Protein AF-A0A2D5XMP4-F1 (afdb_monomer_lite)

pLDDT: mean 85.38, std 6.96, range [59.78, 94.44]

Foldseek 3Di:
DLVVLVVLLVVLVVLLVQLVPQVNLLSLVVSLVSLVVLLVQLVCLLPDPPHPPVRNVSSVVSNVSSVVSNVSSVVCVVVVSNPD

Secondary structure (DSSP, 8-state):
-HHHHHHHHHHHHHHHHHHHSTT-GGGHHHHHHHHHHHHHHHHHHHH-TTS-HHHHHHHHHHHHHHHHHHHHHHHHIIIIITT-

Sequence (84 aa):
MRTATIIFIVLSCTITIGGLFPCLGWINWIGIPCSSICAILGLIGTTSKDTPETDKGVHLAALILGVCLIGVGAIRCFLGGGVV

Radius of gyration: 13.42 Å; chains: 1; bounding box: 33×16×39 Å

Structure (mmCIF, N/CA/C/O backbone):
data_AF-A0A2D5XMP4-F1
#
_entry.id   AF-A0A2D5XMP4-F1
#
loop_
_atom_site.group_PDB
_atom_site.id
_atom_site.type_symbol
_atom_site.label_atom_id
_atom_site.label_alt_id
_atom_site.label_comp_id
_atom_site.label_asym_id
_atom_site.label_entity_id
_atom_site.label_seq_id
_atom_site.pdbx_PDB_ins_code
_atom_site.Cartn_x
_atom_site.Cartn_y
_atom_site.Cartn_z
_atom_site.occupancy
_atom_site.B_iso_or_equiv
_atom_site.auth_seq_id
_atom_site.auth_comp_id
_atom_site.auth_asym_id
_atom_site.auth_atom_id
_atom_site.pdbx_PDB_model_num
ATOM 1 N N . MET A 1 1 ? -8.924 8.669 15.767 1.00 73.56 1 MET A N 1
ATOM 2 C CA . MET A 1 1 ? -8.451 7.549 14.919 1.00 73.56 1 MET A CA 1
ATOM 3 C C . MET A 1 1 ? -9.117 7.561 13.547 1.00 73.56 1 MET A C 1
ATOM 5 O O . MET A 1 1 ? -8.400 7.687 12.565 1.00 73.56 1 MET A O 1
ATOM 9 N N . ARG A 1 2 ? -10.456 7.546 13.463 1.00 79.50 2 ARG A N 1
ATOM 10 C CA . ARG A 1 2 ? -11.212 7.551 12.196 1.00 79.50 2 ARG A CA 1
ATOM 11 C C . ARG A 1 2 ? -10.733 8.569 11.148 1.00 79.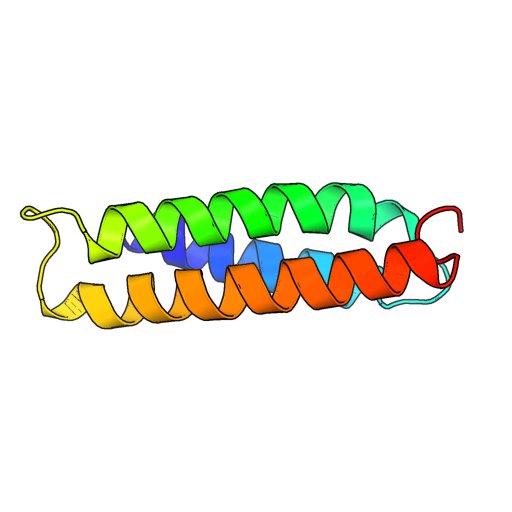50 2 ARG A C 1
ATOM 13 O O . ARG A 1 2 ? -10.438 8.183 10.023 1.00 79.50 2 ARG A O 1
ATOM 20 N N . THR A 1 3 ? -10.623 9.852 11.501 1.00 84.00 3 THR A N 1
ATOM 21 C CA . THR A 1 3 ? -10.214 10.907 10.551 1.00 84.00 3 THR A CA 1
ATOM 22 C C . THR A 1 3 ? -8.817 10.661 9.984 1.00 84.00 3 THR A C 1
ATOM 24 O O . THR A 1 3 ? -8.621 10.769 8.779 1.00 84.00 3 THR A O 1
ATOM 27 N N . ALA A 1 4 ? -7.864 10.253 10.829 1.00 83.44 4 ALA A N 1
ATOM 28 C CA . ALA A 1 4 ? -6.5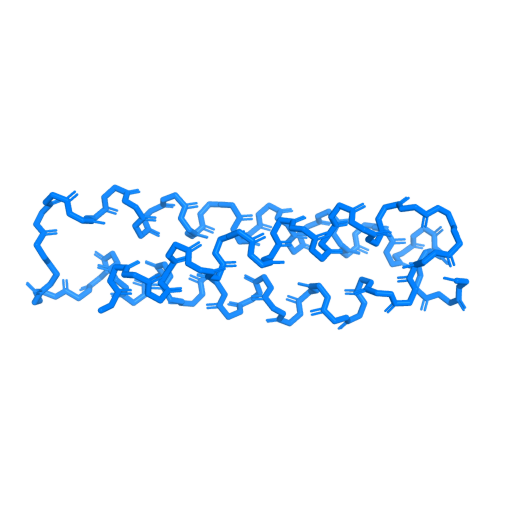14 9.908 10.393 1.00 83.44 4 ALA A CA 1
ATOM 29 C C . ALA A 1 4 ? -6.528 8.707 9.436 1.00 83.44 4 ALA A C 1
ATOM 31 O O . ALA A 1 4 ? -5.871 8.743 8.402 1.00 83.44 4 ALA A O 1
ATOM 32 N N . THR A 1 5 ? -7.330 7.679 9.725 1.00 85.50 5 THR A N 1
ATOM 33 C CA . THR A 1 5 ? -7.493 6.518 8.841 1.00 85.50 5 THR A CA 1
ATOM 34 C C . THR A 1 5 ? -8.041 6.914 7.472 1.00 85.50 5 THR A C 1
ATOM 36 O O . THR A 1 5 ? -7.494 6.482 6.465 1.00 85.50 5 THR A O 1
ATOM 39 N N . ILE A 1 6 ? -9.057 7.780 7.411 1.00 87.50 6 ILE A N 1
ATOM 40 C CA . ILE A 1 6 ? -9.610 8.269 6.136 1.00 87.50 6 ILE A CA 1
ATOM 41 C C . ILE A 1 6 ? -8.559 9.066 5.356 1.00 87.50 6 ILE A C 1
ATOM 43 O O . ILE A 1 6 ? -8.395 8.842 4.159 1.00 87.50 6 ILE A O 1
ATOM 47 N N . ILE A 1 7 ? -7.810 9.949 6.026 1.00 90.06 7 ILE A N 1
ATOM 48 C CA . ILE A 1 7 ? -6.722 10.708 5.393 1.00 90.06 7 ILE A CA 1
ATOM 49 C C . ILE A 1 7 ? -5.687 9.749 4.798 1.00 90.06 7 ILE A C 1
ATOM 51 O O . ILE A 1 7 ? -5.309 9.911 3.642 1.00 90.06 7 ILE A O 1
ATOM 55 N N . PHE A 1 8 ? -5.277 8.719 5.543 1.00 87.75 8 PHE A N 1
ATOM 56 C CA . PHE A 1 8 ? -4.318 7.730 5.053 1.00 87.75 8 PHE A CA 1
ATOM 57 C C . PHE A 1 8 ? -4.872 6.862 3.922 1.00 87.75 8 PHE A C 1
ATOM 59 O O . PHE A 1 8 ? -4.105 6.531 3.025 1.00 87.75 8 PHE A O 1
ATOM 66 N N . ILE A 1 9 ? -6.169 6.529 3.907 1.00 87.69 9 ILE A N 1
ATOM 67 C CA . ILE A 1 9 ? -6.798 5.853 2.758 1.00 87.69 9 ILE A CA 1
ATOM 68 C C . ILE A 1 9 ? -6.658 6.726 1.509 1.00 87.69 9 ILE A C 1
ATOM 70 O O . ILE A 1 9 ? -6.168 6.262 0.480 1.00 87.69 9 ILE A O 1
ATOM 74 N N . VAL A 1 10 ? -7.063 7.996 1.603 1.00 91.31 10 VAL A N 1
ATOM 75 C CA . VAL A 1 10 ? -7.030 8.923 0.465 1.00 91.31 10 VAL A CA 1
ATOM 76 C C . VAL A 1 10 ? -5.593 9.135 -0.005 1.00 91.31 10 VAL A C 1
ATOM 78 O O . VAL A 1 10 ? -5.329 9.024 -1.198 1.00 91.31 10 VAL A O 1
ATOM 81 N N . LEU A 1 11 ? -4.664 9.366 0.923 1.00 90.00 11 LEU A N 1
ATOM 82 C CA . LEU A 1 11 ? -3.249 9.581 0.631 1.00 90.00 11 LEU A CA 1
ATOM 83 C C . LEU A 1 11 ? -2.602 8.347 -0.018 1.00 90.00 11 LEU A C 1
ATOM 85 O O . LEU A 1 11 ? -1.891 8.468 -1.011 1.00 90.00 11 LEU A O 1
ATOM 89 N N . SER A 1 12 ? -2.883 7.149 0.498 1.00 85.94 12 SER A N 1
ATOM 90 C CA . SER A 1 12 ? -2.339 5.903 -0.057 1.00 85.94 12 SER A CA 1
ATOM 91 C C . SER A 1 12 ? -2.865 5.654 -1.470 1.00 85.94 12 SER A C 1
ATOM 93 O O . SER A 1 12 ? -2.097 5.283 -2.359 1.00 85.94 12 SER A O 1
ATOM 95 N N . CYS A 1 13 ? -4.155 5.913 -1.708 1.00 88.12 13 CYS A N 1
ATOM 96 C CA . CYS A 1 13 ? -4.751 5.819 -3.038 1.00 88.12 13 CYS A CA 1
ATOM 97 C C . CYS A 1 13 ? -4.129 6.820 -4.015 1.00 88.12 13 CYS A C 1
ATOM 99 O O . CYS A 1 13 ? -3.722 6.424 -5.104 1.00 88.12 13 CYS A O 1
ATOM 101 N N . THR A 1 14 ? -4.031 8.100 -3.651 1.00 89.25 14 THR A N 1
ATOM 102 C CA . THR A 1 14 ? -3.515 9.128 -4.568 1.00 89.25 14 THR A CA 1
ATOM 103 C C . THR A 1 14 ? -2.048 8.901 -4.912 1.00 89.25 14 THR A C 1
ATOM 105 O O . THR A 1 14 ? -1.684 9.012 -6.081 1.00 89.25 14 THR A O 1
ATOM 108 N N . ILE A 1 15 ? -1.220 8.517 -3.936 1.00 87.00 15 ILE A N 1
ATOM 109 C CA . ILE A 1 15 ? 0.202 8.234 -4.163 1.00 87.00 15 ILE A CA 1
ATOM 110 C C . ILE A 1 15 ? 0.376 6.983 -5.032 1.00 87.00 15 ILE A C 1
ATOM 112 O O . ILE A 1 15 ? 1.144 7.016 -5.990 1.00 87.00 15 ILE A O 1
ATOM 116 N N . THR A 1 16 ? -0.358 5.902 -4.755 1.00 82.69 16 THR A N 1
ATOM 117 C CA . THR A 1 16 ? -0.236 4.653 -5.531 1.00 82.69 16 THR A CA 1
ATOM 118 C C . THR A 1 16 ? -0.755 4.826 -6.959 1.00 82.69 16 THR A C 1
ATOM 120 O O . THR A 1 16 ? -0.110 4.378 -7.901 1.00 82.69 16 THR A O 1
ATOM 123 N N . ILE A 1 17 ? -1.878 5.527 -7.151 1.00 86.44 17 ILE A N 1
ATOM 124 C CA . ILE A 1 17 ? -2.399 5.846 -8.491 1.00 86.44 17 ILE A CA 1
ATOM 125 C C . ILE A 1 17 ? -1.434 6.781 -9.231 1.00 86.44 17 ILE A C 1
ATOM 127 O O . ILE A 1 17 ? -1.174 6.578 -10.415 1.00 86.44 17 ILE A O 1
ATOM 131 N N . GLY A 1 18 ? -0.848 7.763 -8.540 1.00 84.31 18 GLY A N 1
ATOM 132 C CA . GLY A 1 18 ? 0.212 8.607 -9.093 1.00 84.31 18 GLY A CA 1
ATOM 133 C C . GLY A 1 18 ? 1.430 7.795 -9.545 1.00 84.31 18 GLY A C 1
ATOM 134 O O . GLY A 1 18 ? 1.937 8.014 -10.641 1.00 84.31 18 GLY A O 1
ATOM 135 N N . GLY A 1 19 ? 1.838 6.798 -8.758 1.00 79.56 19 GLY A N 1
ATOM 136 C CA . GLY A 1 19 ? 2.935 5.879 -9.077 1.00 79.56 19 GLY A CA 1
ATOM 137 C C . GLY A 1 19 ? 2.638 4.865 -10.191 1.00 79.56 19 GLY A C 1
ATOM 138 O O . GLY A 1 19 ? 3.553 4.192 -10.674 1.00 79.56 19 GLY A O 1
ATOM 139 N N . LEU A 1 20 ? 1.385 4.746 -10.648 1.00 80.88 20 LEU A N 1
ATOM 140 C CA . LEU A 1 20 ? 1.057 3.962 -11.844 1.00 80.88 20 LEU A CA 1
ATOM 141 C C . LEU A 1 20 ? 1.418 4.697 -13.137 1.00 80.88 20 LEU A C 1
ATOM 143 O O . LEU A 1 20 ? 1.607 4.038 -14.163 1.00 80.88 20 LEU A O 1
ATOM 147 N N . PHE A 1 21 ? 1.563 6.026 -13.104 1.00 83.31 21 PHE A N 1
ATOM 148 C CA . PHE A 1 21 ? 2.006 6.767 -14.279 1.00 83.31 21 PHE A CA 1
ATOM 149 C C . PHE A 1 21 ? 3.422 6.332 -14.685 1.00 83.31 21 PHE A C 1
ATOM 151 O O . PHE A 1 21 ? 4.307 6.212 -13.833 1.00 83.31 21 PHE A O 1
ATOM 158 N N . PRO A 1 22 ? 3.669 6.096 -15.987 1.00 70.00 22 PRO A N 1
ATOM 159 C CA . PRO A 1 22 ? 4.922 5.511 -16.463 1.00 70.00 22 PRO A CA 1
ATOM 160 C C . PRO A 1 22 ? 6.167 6.345 -16.126 1.00 70.00 22 PRO A C 1
ATOM 162 O O . PRO A 1 22 ? 7.244 5.771 -16.019 1.00 70.00 22 PRO A O 1
ATOM 165 N N . CYS A 1 23 ? 6.009 7.654 -15.915 1.00 72.31 23 CYS A N 1
ATOM 166 C CA . CYS A 1 23 ? 7.087 8.613 -15.647 1.00 72.31 23 CYS A CA 1
ATOM 167 C C . CYS A 1 23 ? 7.242 8.987 -14.159 1.00 72.31 23 CYS A C 1
ATOM 169 O O . CYS A 1 23 ? 7.979 9.912 -13.837 1.00 72.31 23 CYS A O 1
ATOM 171 N N . LEU A 1 24 ? 6.452 8.381 -13.268 1.00 79.38 24 LEU A N 1
ATOM 172 C CA . LEU A 1 24 ? 6.423 8.689 -11.833 1.00 79.38 24 LEU A CA 1
ATOM 173 C C . LEU A 1 24 ? 6.577 7.415 -10.999 1.00 79.38 24 LEU A C 1
ATOM 175 O O . LEU A 1 24 ? 6.102 7.337 -9.867 1.00 79.38 24 LEU A O 1
ATOM 179 N N . GLY A 1 25 ? 7.233 6.400 -11.551 1.00 74.56 25 GLY A N 1
ATOM 180 C CA . GLY A 1 25 ? 7.407 5.113 -10.897 1.00 74.56 25 GLY A CA 1
ATOM 181 C C . GLY A 1 25 ? 8.134 5.226 -9.556 1.00 74.56 25 GLY A C 1
ATOM 182 O O . GLY A 1 25 ? 7.756 4.565 -8.587 1.00 74.56 25 GLY A O 1
ATOM 183 N N . TRP A 1 26 ? 9.093 6.148 -9.441 1.00 81.12 26 TRP A N 1
ATOM 184 C CA . TRP A 1 26 ? 9.767 6.446 -8.170 1.00 81.12 26 TRP A CA 1
ATOM 185 C C . TRP A 1 26 ? 8.794 6.758 -7.010 1.00 81.12 26 TRP A C 1
ATOM 187 O O . TRP A 1 26 ? 9.096 6.451 -5.857 1.00 81.12 26 TRP A O 1
ATOM 197 N N . ILE A 1 27 ? 7.594 7.284 -7.295 1.00 84.06 27 ILE A N 1
ATOM 198 C CA . ILE A 1 27 ? 6.559 7.567 -6.289 1.00 84.06 27 ILE A CA 1
ATOM 199 C C . ILE A 1 27 ? 6.048 6.279 -5.619 1.00 84.06 27 ILE A C 1
ATOM 201 O O . ILE A 1 27 ? 5.658 6.324 -4.450 1.00 84.06 27 ILE A O 1
ATOM 205 N N . ASN A 1 28 ? 6.118 5.109 -6.269 1.00 81.75 28 ASN A N 1
ATOM 206 C CA . ASN A 1 28 ? 5.735 3.838 -5.634 1.00 81.75 28 ASN A CA 1
ATOM 207 C C . ASN A 1 28 ? 6.612 3.486 -4.430 1.00 81.75 28 ASN A C 1
ATOM 209 O O . ASN A 1 28 ? 6.112 2.868 -3.489 1.00 81.75 28 ASN A O 1
ATOM 213 N N . TRP A 1 29 ? 7.873 3.927 -4.397 1.00 80.81 29 TRP A N 1
ATOM 214 C CA . TRP A 1 29 ? 8.723 3.754 -3.214 1.00 80.81 29 TRP A CA 1
ATOM 215 C C . TRP A 1 29 ? 8.196 4.504 -1.993 1.00 80.81 29 TRP A C 1
ATOM 217 O O . TRP A 1 29 ? 8.459 4.084 -0.871 1.00 80.81 29 TRP A O 1
ATOM 227 N N . ILE A 1 30 ? 7.429 5.577 -2.197 1.00 85.75 30 ILE A N 1
ATOM 228 C CA . ILE A 1 30 ? 6.740 6.326 -1.138 1.00 85.75 30 ILE A CA 1
ATOM 229 C C . ILE A 1 30 ? 5.328 5.756 -0.913 1.00 85.75 30 ILE A C 1
ATOM 231 O O . ILE A 1 30 ? 4.851 5.680 0.222 1.00 85.75 30 ILE A O 1
ATOM 235 N N . GLY A 1 31 ? 4.667 5.295 -1.976 1.00 86.06 31 GLY A N 1
ATOM 236 C CA . GLY A 1 31 ? 3.332 4.697 -1.924 1.00 86.06 31 GLY A CA 1
ATOM 237 C C . GLY A 1 31 ? 3.266 3.417 -1.100 1.00 86.06 31 GLY A C 1
ATOM 238 O O . GLY A 1 31 ? 2.344 3.260 -0.300 1.00 86.06 31 GLY A O 1
ATOM 239 N N . ILE A 1 32 ? 4.259 2.534 -1.224 1.00 87.31 32 ILE A N 1
ATOM 240 C CA . ILE A 1 32 ? 4.331 1.274 -0.467 1.00 87.31 32 ILE A CA 1
ATOM 241 C C . ILE A 1 32 ? 4.394 1.514 1.057 1.00 87.31 32 ILE A C 1
ATOM 243 O O . ILE A 1 32 ? 3.540 0.973 1.770 1.00 87.31 32 ILE A O 1
ATOM 247 N N . PRO A 1 33 ? 5.326 2.323 1.606 1.00 89.25 33 PRO A N 1
ATOM 248 C CA . PRO A 1 33 ? 5.360 2.597 3.041 1.00 89.25 33 PRO A CA 1
ATOM 249 C C . PRO A 1 33 ? 4.123 3.371 3.511 1.00 89.25 33 PRO A C 1
ATOM 251 O O . PRO A 1 33 ? 3.602 3.077 4.585 1.00 89.25 33 PRO A O 1
ATOM 254 N N . CYS A 1 34 ? 3.584 4.289 2.702 1.00 90.06 34 CYS A N 1
ATOM 255 C CA . CYS A 1 34 ? 2.338 4.986 3.033 1.00 90.06 34 CYS A CA 1
ATOM 256 C C . CYS A 1 34 ? 1.148 4.012 3.161 1.00 90.06 34 CYS A C 1
ATOM 258 O O . CYS A 1 34 ? 0.432 4.024 4.166 1.00 90.06 34 CYS A O 1
ATOM 260 N N . SER A 1 35 ? 1.008 3.095 2.202 1.00 90.06 35 SER A N 1
ATOM 261 C CA . SER A 1 35 ? -0.032 2.058 2.194 1.00 90.06 35 SER A CA 1
ATOM 262 C C . SER A 1 35 ? 0.150 1.049 3.331 1.00 90.06 35 SER A C 1
ATOM 264 O O . SER A 1 35 ? -0.830 0.566 3.897 1.00 90.06 35 SER A O 1
ATOM 266 N N . SER A 1 36 ? 1.399 0.790 3.732 1.00 91.81 36 SER A N 1
ATOM 267 C CA . SER A 1 36 ? 1.734 -0.029 4.905 1.00 91.81 36 SER A CA 1
ATOM 268 C C . SER A 1 36 ? 1.252 0.620 6.200 1.00 91.81 36 SER A C 1
ATOM 270 O O . SER A 1 36 ? 0.616 -0.041 7.019 1.00 91.81 36 SER A O 1
ATOM 272 N N . ILE A 1 37 ? 1.467 1.929 6.365 1.00 92.25 37 ILE A N 1
ATOM 273 C CA . ILE A 1 37 ? 0.941 2.681 7.514 1.00 92.25 37 ILE A CA 1
ATOM 274 C C . ILE A 1 37 ? -0.593 2.660 7.511 1.00 92.25 37 ILE A C 1
ATOM 276 O O . ILE A 1 37 ? -1.203 2.434 8.556 1.00 92.25 37 ILE A O 1
ATOM 280 N N . CYS A 1 38 ? -1.226 2.829 6.347 1.00 90.69 38 CYS A N 1
ATOM 281 C CA . CYS A 1 38 ? -2.681 2.733 6.214 1.00 90.69 38 CYS A CA 1
ATOM 282 C C . CYS A 1 38 ? -3.214 1.359 6.662 1.00 90.69 38 CYS A C 1
ATOM 284 O O . CYS A 1 38 ? -4.146 1.298 7.469 1.00 90.69 38 CYS A O 1
ATOM 286 N N . ALA A 1 39 ? -2.575 0.268 6.225 1.00 91.31 39 ALA A N 1
ATOM 287 C CA . ALA A 1 39 ? -2.938 -1.088 6.627 1.00 91.31 39 ALA A CA 1
ATOM 288 C C . ALA A 1 39 ? -2.765 -1.311 8.140 1.00 91.31 39 ALA A C 1
ATOM 290 O O . ALA A 1 39 ? -3.659 -1.859 8.786 1.00 91.31 39 ALA A O 1
ATOM 291 N N . ILE A 1 40 ? -1.666 -0.830 8.731 1.00 93.38 40 ILE A N 1
ATOM 292 C CA . ILE A 1 40 ? -1.416 -0.927 10.179 1.00 93.38 40 ILE A CA 1
ATOM 293 C C . ILE A 1 40 ? -2.485 -0.160 10.969 1.00 93.38 40 ILE A C 1
ATOM 295 O O . ILE A 1 40 ? -3.033 -0.686 11.937 1.00 93.38 40 ILE A O 1
ATOM 299 N N . LEU A 1 41 ? -2.841 1.056 10.546 1.00 90.25 41 LEU A N 1
ATOM 300 C CA . LEU A 1 41 ? -3.909 1.837 11.182 1.00 90.25 41 LEU A CA 1
ATOM 301 C C . LEU A 1 41 ? -5.284 1.167 11.041 1.00 90.25 41 LEU A C 1
ATOM 303 O O . LEU A 1 41 ? -6.112 1.265 11.951 1.00 90.25 41 LEU A O 1
ATOM 307 N N . GLY A 1 42 ? -5.533 0.476 9.926 1.00 89.75 42 GLY A N 1
ATOM 308 C CA . GLY A 1 42 ? -6.714 -0.367 9.747 1.00 89.75 42 GLY A CA 1
ATOM 309 C C . GLY A 1 42 ? -6.731 -1.557 10.709 1.00 89.75 42 GLY A C 1
ATOM 310 O O . GLY A 1 42 ? -7.738 -1.811 11.370 1.00 89.75 42 GLY A O 1
ATOM 311 N N . LEU A 1 43 ? -5.598 -2.243 10.870 1.00 92.56 43 LEU A N 1
ATOM 312 C CA . LEU A 1 43 ? -5.467 -3.376 11.788 1.00 92.56 43 LEU A CA 1
ATOM 313 C C . LEU A 1 43 ? -5.672 -2.957 13.246 1.00 92.56 43 LEU A C 1
ATOM 315 O O . LEU A 1 43 ? -6.435 -3.587 13.977 1.00 92.56 43 LEU A O 1
ATOM 319 N N . ILE A 1 44 ? -5.033 -1.866 13.670 1.00 91.56 44 ILE A N 1
ATOM 320 C CA . ILE A 1 44 ? -5.174 -1.357 15.038 1.00 91.56 44 ILE A CA 1
ATOM 321 C C . ILE A 1 44 ? -6.625 -0.939 15.276 1.00 91.56 44 ILE A C 1
ATOM 323 O O . ILE A 1 44 ? -7.233 -1.356 16.252 1.00 91.56 44 ILE A O 1
ATOM 327 N N . GLY A 1 45 ? -7.226 -0.181 14.356 1.00 87.94 45 GLY A N 1
ATOM 328 C CA . GLY A 1 45 ? -8.601 0.283 14.529 1.00 87.94 45 GLY A CA 1
ATOM 329 C C . GLY A 1 45 ? -9.641 -0.841 14.540 1.00 87.94 45 GLY A C 1
ATOM 330 O O . GLY A 1 45 ? -10.616 -0.749 15.280 1.00 87.94 45 GLY A O 1
ATOM 331 N N . THR A 1 46 ? -9.428 -1.918 13.779 1.00 88.38 46 THR A N 1
ATOM 332 C CA . THR A 1 46 ? -10.325 -3.090 13.785 1.00 88.38 46 THR A CA 1
ATOM 333 C C . THR A 1 46 ? -10.179 -3.957 15.037 1.00 88.38 46 THR A C 1
ATOM 335 O O . THR A 1 46 ? -11.168 -4.542 15.477 1.00 88.38 46 THR A O 1
ATOM 338 N N . THR A 1 47 ? -8.979 -4.034 15.619 1.00 89.12 47 THR A N 1
ATOM 339 C CA . THR A 1 47 ? -8.680 -4.881 16.792 1.00 89.12 47 THR A CA 1
ATOM 340 C C . THR A 1 47 ? -8.792 -4.148 18.134 1.00 89.12 47 THR A C 1
ATOM 342 O O . THR A 1 47 ? -8.967 -4.792 19.171 1.00 89.12 47 THR A O 1
ATOM 345 N N . SER A 1 48 ? -8.745 -2.813 18.139 1.00 88.88 48 SER A N 1
ATOM 346 C CA . SER A 1 48 ? -8.929 -1.988 19.335 1.00 88.88 48 SER A CA 1
ATOM 347 C C . SER A 1 48 ? -10.350 -2.096 19.892 1.00 88.88 48 SER A C 1
ATOM 349 O O . SER A 1 48 ? -11.341 -1.901 19.188 1.00 88.88 48 SER A O 1
ATOM 351 N N . LYS A 1 49 ? -10.441 -2.354 21.203 1.00 83.50 49 LYS A N 1
ATOM 352 C CA . LYS A 1 49 ? -11.712 -2.427 21.943 1.00 83.50 49 LYS A CA 1
ATOM 353 C C . LYS A 1 49 ? -12.374 -1.059 22.125 1.00 83.50 49 LYS A C 1
ATOM 355 O O . LYS A 1 49 ? -13.592 -0.998 22.226 1.00 83.50 49 LYS A O 1
ATOM 360 N N . ASP A 1 50 ? -11.583 0.011 22.112 1.00 84.31 50 ASP A N 1
ATOM 361 C CA . ASP A 1 50 ? -12.047 1.397 22.245 1.00 84.31 50 ASP A CA 1
ATOM 362 C C . ASP A 1 50 ? -12.611 1.984 20.938 1.00 84.31 50 ASP A C 1
ATOM 364 O O . ASP A 1 50 ? -13.111 3.110 20.924 1.00 84.31 50 ASP A O 1
ATOM 368 N N . THR A 1 51 ? -12.530 1.252 19.820 1.00 82.81 51 THR A N 1
ATOM 369 C CA . THR A 1 51 ? -13.042 1.733 18.534 1.00 82.81 51 THR A CA 1
ATOM 370 C C . TH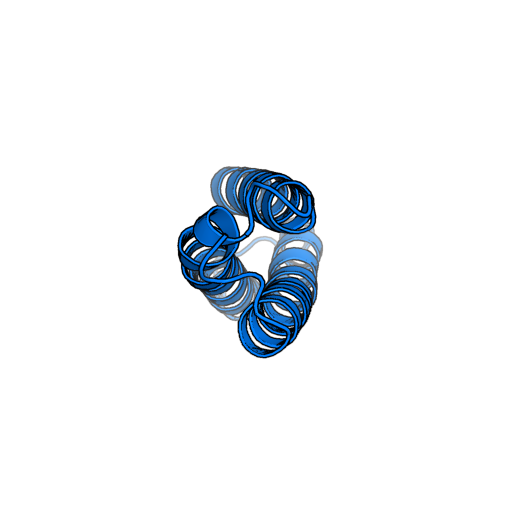R A 1 51 ? -14.565 1.563 18.469 1.00 82.81 51 THR A C 1
ATOM 372 O O . THR A 1 51 ? -15.052 0.435 18.615 1.00 82.81 51 THR A O 1
ATOM 375 N N . PRO A 1 52 ? -15.333 2.634 18.177 1.00 85.81 52 PRO A N 1
ATOM 376 C CA . PRO A 1 52 ? -16.778 2.545 17.984 1.00 85.81 52 PRO A CA 1
ATOM 377 C C . PRO A 1 52 ? -17.121 1.528 16.896 1.00 85.81 52 PRO A C 1
ATOM 379 O O . PRO A 1 52 ? -16.468 1.490 15.851 1.00 85.81 52 PRO A O 1
ATOM 382 N N . GLU A 1 53 ? -18.174 0.735 17.093 1.00 82.50 53 GLU A N 1
ATOM 383 C CA . GLU A 1 53 ? -18.596 -0.270 16.107 1.00 82.50 53 GLU A CA 1
ATOM 384 C C . GLU A 1 53 ? -18.883 0.354 14.732 1.00 82.50 53 GLU A C 1
ATOM 386 O O . GLU A 1 53 ? -18.469 -0.182 13.705 1.00 82.50 53 GLU A O 1
ATOM 391 N N . THR A 1 54 ? -19.461 1.556 14.728 1.00 84.38 54 THR A N 1
ATOM 392 C CA . THR A 1 54 ? -19.736 2.369 13.536 1.00 84.38 54 THR A CA 1
ATOM 393 C C . THR A 1 54 ? -18.482 2.703 12.719 1.00 84.38 54 THR A C 1
ATOM 395 O O . THR A 1 54 ? -18.568 2.899 11.508 1.00 84.38 54 THR A O 1
ATOM 398 N N . ASP A 1 55 ? -17.309 2.748 13.354 1.00 84.94 55 ASP A N 1
ATOM 399 C CA . ASP A 1 55 ? -16.045 3.106 12.708 1.00 84.94 55 ASP A CA 1
ATOM 400 C C . ASP A 1 55 ? -15.234 1.871 12.275 1.00 84.94 55 ASP A C 1
ATOM 402 O O . ASP A 1 55 ? -14.332 1.988 11.438 1.00 84.94 55 ASP A O 1
ATOM 406 N N . LYS A 1 56 ? -15.574 0.668 12.765 1.00 83.94 56 LYS A N 1
ATOM 407 C CA . LYS A 1 56 ? -14.870 -0.582 12.414 1.00 83.94 56 LYS A CA 1
ATOM 408 C C . LYS A 1 56 ? -14.886 -0.861 10.914 1.00 83.94 56 LYS A C 1
ATOM 410 O O . LYS A 1 56 ? -13.883 -1.327 10.380 1.00 83.94 56 LYS A O 1
ATOM 415 N N . GLY A 1 57 ? -15.977 -0.523 10.223 1.00 87.69 57 GLY A N 1
ATOM 416 C CA . GLY A 1 57 ? -16.076 -0.667 8.767 1.00 87.69 57 GLY A CA 1
ATOM 417 C C . GLY A 1 57 ? -15.035 0.167 8.012 1.00 87.69 57 GLY A C 1
ATOM 418 O O . GLY A 1 57 ? -14.429 -0.317 7.059 1.00 87.69 57 GLY A O 1
ATOM 419 N N . VAL A 1 58 ? -14.753 1.388 8.478 1.00 89.00 58 VAL A N 1
ATOM 420 C CA . VAL A 1 58 ? -13.734 2.269 7.879 1.00 89.00 58 VAL A CA 1
ATOM 421 C C . VAL A 1 58 ? -12.330 1.710 8.108 1.00 89.00 58 VAL A C 1
ATOM 423 O O . VAL A 1 58 ? -11.501 1.720 7.200 1.00 89.00 58 VAL A O 1
ATOM 426 N N . HIS A 1 59 ? -12.061 1.186 9.303 1.00 90.06 59 HIS A N 1
ATOM 427 C CA . HIS A 1 59 ? -10.774 0.566 9.617 1.00 90.06 59 HIS A CA 1
ATOM 428 C C . HIS A 1 59 ? -10.550 -0.741 8.846 1.00 90.06 59 HIS A C 1
ATOM 430 O O . HIS A 1 59 ? -9.439 -1.000 8.386 1.00 90.06 59 HIS A O 1
ATOM 436 N N . LEU A 1 60 ? -11.605 -1.529 8.632 1.00 90.94 60 LEU A N 1
ATOM 437 C CA . LEU A 1 60 ? -11.549 -2.735 7.810 1.00 90.94 60 LEU A CA 1
ATOM 438 C C . LEU A 1 60 ? -11.323 -2.389 6.332 1.00 90.94 60 LEU A C 1
ATOM 440 O O . LEU A 1 60 ? -10.494 -3.018 5.678 1.00 90.94 60 LEU A O 1
ATOM 444 N N . ALA A 1 61 ? -11.974 -1.337 5.825 1.00 90.50 61 ALA A N 1
ATOM 445 C CA . ALA A 1 61 ? -11.702 -0.819 4.487 1.00 90.50 61 ALA A CA 1
ATOM 446 C C . ALA A 1 61 ? -10.242 -0.359 4.343 1.00 90.50 61 ALA A C 1
ATOM 448 O O . ALA A 1 61 ? -9.601 -0.704 3.354 1.00 90.50 61 ALA A O 1
ATOM 449 N N . ALA A 1 62 ? -9.694 0.350 5.338 1.00 91.12 62 ALA A N 1
ATOM 450 C CA . ALA A 1 62 ? -8.289 0.767 5.352 1.00 91.12 62 ALA A CA 1
ATOM 451 C C . ALA A 1 62 ? -7.318 -0.417 5.308 1.00 91.12 62 ALA A C 1
ATOM 453 O O . ALA A 1 62 ? -6.328 -0.373 4.582 1.00 91.12 62 ALA A O 1
ATOM 454 N N . LEU A 1 63 ? -7.616 -1.484 6.055 1.00 92.88 63 LEU A N 1
ATOM 455 C CA . LEU A 1 63 ? -6.820 -2.708 6.060 1.00 92.88 63 LEU A CA 1
ATOM 456 C C . LEU A 1 63 ? -6.795 -3.348 4.665 1.00 92.88 63 LEU A C 1
ATOM 458 O O . LEU A 1 63 ? -5.721 -3.590 4.118 1.00 92.88 63 LEU A O 1
ATOM 462 N N . ILE A 1 64 ? -7.973 -3.597 4.087 1.00 94.44 64 ILE A N 1
ATOM 463 C CA . ILE A 1 64 ? -8.098 -4.280 2.792 1.00 94.44 64 ILE A CA 1
ATOM 464 C C . ILE A 1 64 ? -7.460 -3.440 1.682 1.00 94.44 64 ILE A C 1
ATOM 466 O O . ILE A 1 64 ? -6.627 -3.947 0.9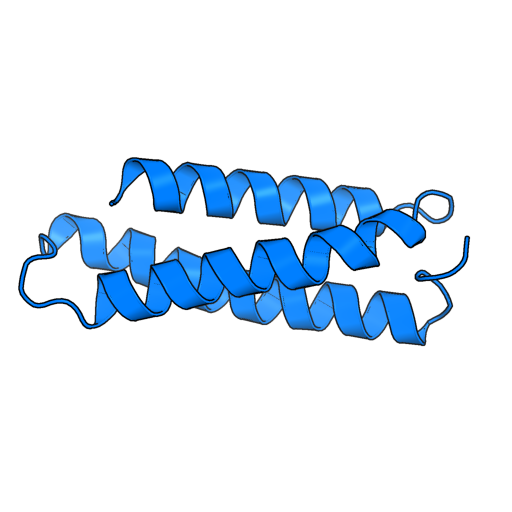30 1.00 94.44 64 ILE A O 1
ATOM 470 N N . LEU A 1 65 ? -7.804 -2.150 1.604 1.00 92.38 65 LEU A N 1
ATOM 471 C CA . LEU A 1 65 ? -7.236 -1.240 0.609 1.00 92.38 65 LEU A CA 1
ATOM 472 C C . LEU A 1 65 ? -5.726 -1.100 0.777 1.00 92.38 65 LEU A C 1
ATOM 474 O O . LEU A 1 65 ? -5.010 -1.197 -0.213 1.00 92.38 65 LEU A O 1
ATOM 478 N N . GLY A 1 66 ? -5.230 -0.928 2.004 1.00 91.44 66 GLY A N 1
ATOM 479 C CA . GLY A 1 66 ? -3.798 -0.819 2.273 1.00 91.44 66 GLY A CA 1
ATOM 480 C C . GLY A 1 66 ? -3.027 -2.039 1.766 1.00 91.44 66 GLY A C 1
ATOM 481 O O . GLY A 1 66 ? -2.047 -1.883 1.042 1.00 91.44 66 GLY A O 1
ATOM 482 N N . VAL A 1 67 ? -3.511 -3.253 2.047 1.00 93.50 67 VAL A N 1
ATOM 483 C CA . VAL A 1 67 ? -2.890 -4.497 1.555 1.00 93.50 67 VAL A CA 1
ATOM 484 C C . VAL A 1 67 ? -2.936 -4.593 0.025 1.00 93.50 67 VAL A C 1
ATOM 486 O O . VAL A 1 67 ? -1.924 -4.924 -0.597 1.00 93.50 67 VAL A O 1
ATOM 489 N N . CYS A 1 68 ? -4.066 -4.257 -0.603 1.00 93.31 68 CYS A N 1
ATOM 490 C CA . CYS A 1 68 ? -4.171 -4.235 -2.064 1.00 93.31 68 CYS A CA 1
ATOM 491 C C . CYS A 1 68 ? -3.199 -3.232 -2.703 1.00 93.31 68 CYS A C 1
ATOM 493 O O . CYS A 1 68 ? -2.523 -3.573 -3.673 1.00 93.31 68 CYS A O 1
ATOM 495 N N . LEU A 1 69 ? -3.097 -2.017 -2.159 1.00 91.00 69 LEU A N 1
ATOM 496 C CA . LEU A 1 69 ? -2.220 -0.964 -2.679 1.00 91.00 69 LEU A CA 1
ATOM 497 C C . LEU A 1 69 ? -0.738 -1.319 -2.523 1.00 91.00 69 LEU A C 1
ATOM 499 O O . LEU A 1 69 ? 0.039 -1.066 -3.441 1.00 91.00 69 LEU A O 1
ATOM 503 N N . ILE A 1 70 ? -0.353 -1.979 -1.424 1.00 92.06 70 ILE A N 1
ATOM 504 C CA . ILE A 1 70 ? 0.996 -2.548 -1.270 1.00 92.06 70 ILE A CA 1
ATOM 505 C C . ILE A 1 70 ? 1.272 -3.554 -2.388 1.00 92.06 70 ILE A C 1
ATOM 507 O O . ILE A 1 70 ? 2.328 -3.489 -3.014 1.00 92.06 70 ILE A O 1
ATOM 511 N N . GLY A 1 71 ? 0.325 -4.453 -2.672 1.00 90.25 71 GLY A N 1
ATOM 512 C CA . GLY A 1 71 ? 0.453 -5.427 -3.757 1.00 90.25 71 GLY A CA 1
ATOM 513 C C . GLY A 1 71 ? 0.628 -4.760 -5.123 1.00 90.25 71 GLY A C 1
ATOM 514 O O . GLY A 1 71 ? 1.560 -5.088 -5.854 1.00 90.25 71 GLY A O 1
ATOM 515 N N . VAL A 1 72 ? -0.218 -3.779 -5.445 1.00 89.38 72 VAL A N 1
ATOM 516 C CA . VAL A 1 72 ? -0.145 -3.023 -6.707 1.00 89.38 72 V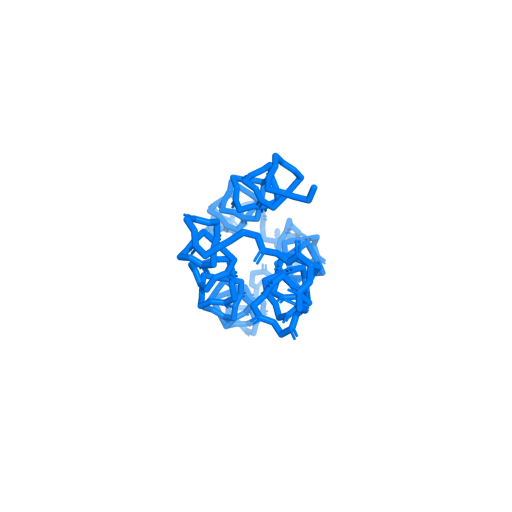AL A CA 1
ATOM 517 C C . VAL A 1 72 ? 1.184 -2.271 -6.830 1.00 89.38 72 VAL A C 1
ATOM 519 O O . VAL A 1 72 ? 1.851 -2.380 -7.861 1.00 89.38 72 VAL A O 1
ATOM 522 N N . GLY A 1 73 ? 1.603 -1.560 -5.780 1.00 86.00 73 GLY A N 1
ATOM 523 C CA . GLY A 1 73 ? 2.876 -0.840 -5.751 1.00 86.00 73 GLY A CA 1
ATOM 524 C C . GLY A 1 73 ? 4.078 -1.778 -5.888 1.00 86.00 73 GLY A C 1
ATOM 525 O O . GLY A 1 73 ? 4.983 -1.504 -6.673 1.00 86.00 73 GLY A O 1
ATOM 526 N N . ALA A 1 74 ? 4.064 -2.923 -5.199 1.00 86.69 74 ALA A N 1
ATOM 527 C CA . ALA A 1 74 ? 5.120 -3.928 -5.291 1.00 86.69 74 ALA A CA 1
ATOM 528 C C . ALA A 1 74 ? 5.226 -4.515 -6.706 1.00 86.69 74 ALA A C 1
ATOM 530 O O . ALA A 1 74 ? 6.317 -4.528 -7.277 1.00 86.69 74 ALA A O 1
ATOM 531 N N . ILE A 1 75 ? 4.102 -4.934 -7.304 1.00 88.56 75 ILE A N 1
ATOM 532 C CA . ILE A 1 75 ? 4.061 -5.423 -8.693 1.00 88.56 75 ILE A CA 1
ATOM 533 C C . ILE A 1 75 ? 4.630 -4.359 -9.633 1.00 88.56 75 ILE A C 1
ATOM 535 O O . ILE A 1 75 ? 5.466 -4.663 -10.484 1.00 88.56 75 ILE A O 1
ATOM 539 N N . ARG A 1 76 ? 4.230 -3.095 -9.463 1.00 82.69 76 ARG A N 1
ATOM 540 C CA . ARG A 1 76 ? 4.705 -2.007 -10.318 1.00 82.69 76 ARG A CA 1
ATOM 541 C C . ARG A 1 76 ? 6.209 -1.756 -10.167 1.00 82.69 76 ARG A C 1
ATOM 543 O O . ARG A 1 76 ? 6.871 -1.570 -11.190 1.00 82.69 76 ARG A O 1
ATOM 550 N N . CYS A 1 77 ? 6.749 -1.814 -8.949 1.00 81.88 77 CYS A N 1
ATOM 551 C CA . CYS A 1 77 ? 8.191 -1.745 -8.699 1.00 81.88 77 CYS A CA 1
ATOM 552 C C . CYS A 1 77 ? 8.949 -2.902 -9.372 1.00 81.88 77 CYS A C 1
ATOM 554 O O . CYS A 1 77 ? 9.974 -2.656 -10.007 1.00 81.88 77 CYS A O 1
ATOM 556 N N . PHE A 1 78 ? 8.429 -4.135 -9.313 1.00 82.69 78 PHE A N 1
ATOM 557 C CA . PHE A 1 78 ? 9.022 -5.290 -10.005 1.00 82.69 78 PHE A CA 1
ATOM 558 C C . PHE A 1 78 ? 8.983 -5.165 -11.536 1.00 82.69 78 PHE A C 1
ATOM 560 O O . PHE A 1 78 ? 9.908 -5.608 -12.210 1.00 82.69 78 PHE A O 1
ATOM 567 N N . LEU A 1 79 ? 7.965 -4.504 -12.093 1.00 82.94 79 LEU A N 1
ATOM 568 C CA . LEU A 1 79 ? 7.847 -4.209 -13.529 1.00 82.94 79 LEU A CA 1
ATOM 569 C C . LEU A 1 79 ? 8.711 -3.011 -13.984 1.00 82.94 79 LEU A C 1
ATOM 571 O O . LEU A 1 79 ? 8.413 -2.375 -14.995 1.00 82.94 79 LEU A O 1
ATOM 575 N N . GLY A 1 80 ? 9.747 -2.645 -13.224 1.00 72.69 80 GLY A N 1
ATOM 576 C CA . GLY A 1 80 ? 10.663 -1.543 -13.548 1.00 72.69 80 GLY A CA 1
ATOM 577 C C . GLY A 1 80 ? 10.120 -0.146 -13.230 1.00 72.69 80 GLY A C 1
ATOM 578 O O . GLY A 1 80 ? 10.822 0.847 -13.393 1.00 72.69 80 GLY A O 1
ATOM 579 N N . GLY A 1 81 ? 8.897 -0.048 -12.706 1.00 69.19 81 GLY A N 1
ATOM 580 C CA . GLY A 1 81 ? 8.278 1.205 -12.277 1.00 69.19 81 GLY A CA 1
ATOM 581 C C . GLY A 1 81 ? 8.747 1.700 -10.922 1.00 69.19 81 GLY A C 1
ATOM 582 O O . GLY A 1 81 ? 7.975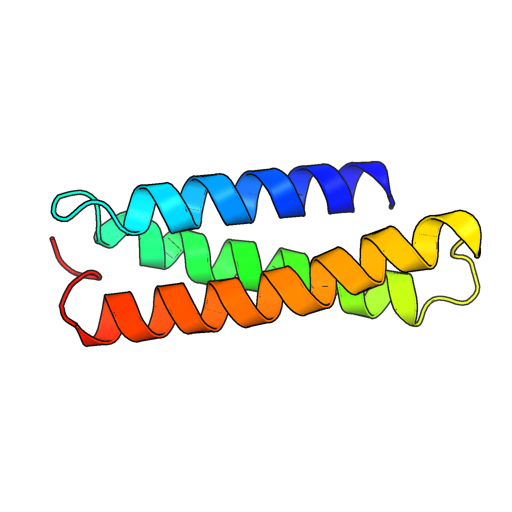 2.378 -10.271 1.00 69.19 81 GLY A O 1
ATOM 583 N N . GLY A 1 82 ? 9.933 1.308 -10.459 1.00 62.78 82 GLY A N 1
ATOM 584 C CA . GLY A 1 82 ? 10.569 1.865 -9.263 1.00 62.78 82 GLY A CA 1
ATOM 585 C C . GLY A 1 82 ? 11.781 2.747 -9.578 1.00 62.78 82 GLY A C 1
ATOM 586 O O . GLY A 1 82 ? 12.391 3.264 -8.649 1.00 62.78 82 GLY A O 1
ATOM 587 N N . VAL A 1 83 ? 12.163 2.878 -10.854 1.00 65.94 83 VAL A N 1
ATOM 588 C CA . VAL A 1 83 ? 13.422 3.526 -11.278 1.00 65.94 83 VAL A CA 1
ATOM 589 C C . VAL A 1 83 ? 13.184 4.738 -12.187 1.00 65.94 83 VAL A C 1
ATOM 591 O O . VAL A 1 83 ? 13.959 5.687 -12.127 1.00 65.94 83 VAL A O 1
ATOM 594 N N . VAL A 1 84 ? 12.122 4.708 -13.002 1.00 59.78 84 VAL A N 1
ATOM 595 C CA . VAL A 1 84 ? 11.690 5.811 -13.886 1.00 59.78 84 VAL A CA 1
ATOM 596 C C . VAL A 1 84 ? 10.697 6.752 -13.225 1.00 59.78 84 VAL A C 1
ATOM 598 O O . VAL A 1 84 ? 9.871 6.282 -12.408 1.00 59.78 84 VAL A O 1
#